Protein AF-A0A067PVI4-F1 (afdb_monomer)

pLDDT: mean 76.18, std 11.89, range [38.25, 90.19]

InterPro domains:
  IPR005162 Retrotransposon-derived protein PEG10, N-terminal capsid-like domain [PF03732] (59-112)

Organism: NCBI:txid933084

Structure (mmCIF, N/CA/C/O backbone):
data_AF-A0A067PVI4-F1
#
_entry.id   AF-A0A067PVI4-F1
#
loop_
_atom_site.group_PDB
_atom_site.id
_atom_site.type_symbol
_atom_site.lab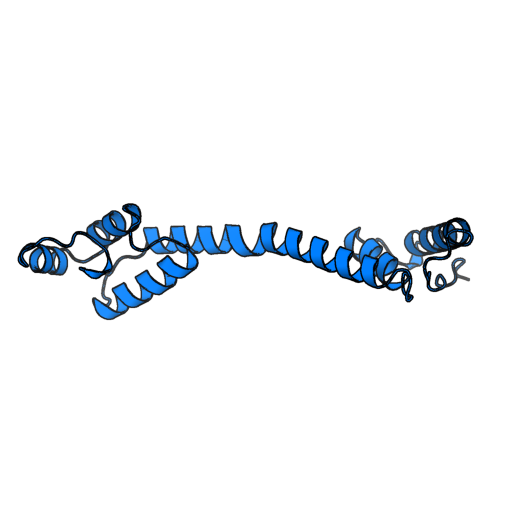el_atom_id
_atom_site.label_alt_id
_atom_site.label_comp_id
_atom_site.label_asym_id
_atom_site.label_entity_id
_atom_site.label_seq_id
_atom_site.pdbx_PDB_ins_code
_atom_site.Cartn_x
_atom_site.Cartn_y
_atom_site.Cartn_z
_atom_site.occupancy
_atom_site.B_iso_or_equiv
_atom_site.auth_seq_id
_atom_site.auth_comp_id
_atom_site.auth_asym_id
_atom_site.auth_atom_id
_atom_site.pdbx_PDB_model_num
ATOM 1 N N . LYS A 1 1 ? 29.846 19.877 -22.304 1.00 38.25 1 LYS A N 1
ATOM 2 C CA . LYS A 1 1 ? 29.227 18.740 -23.032 1.00 38.25 1 LYS A CA 1
ATOM 3 C C . LYS A 1 1 ? 29.021 17.611 -22.022 1.00 38.25 1 LYS A C 1
ATOM 5 O O . LYS A 1 1 ? 30.004 17.238 -21.405 1.00 38.25 1 LYS A O 1
ATOM 10 N N . GLY A 1 2 ? 27.778 17.207 -21.728 1.00 42.81 2 GLY A N 1
ATOM 11 C CA . GLY A 1 2 ? 27.506 16.039 -20.864 1.00 42.81 2 GLY A CA 1
ATOM 12 C C . GLY A 1 2 ? 27.787 14.753 -21.642 1.00 42.81 2 GLY A C 1
ATOM 13 O O . GLY A 1 2 ? 27.600 14.7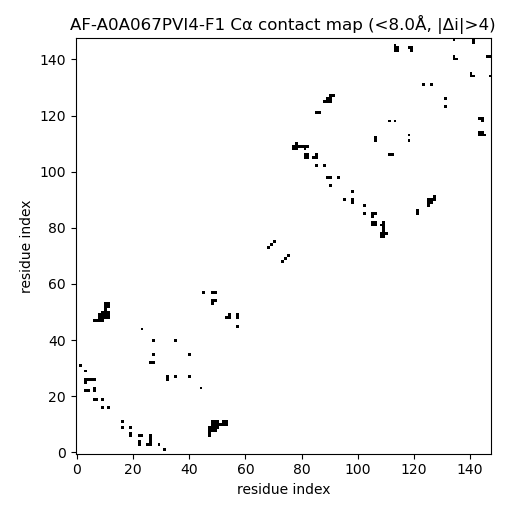59 -22.857 1.00 42.81 2 GLY A O 1
ATOM 14 N N . LEU A 1 3 ? 28.325 13.727 -20.983 1.00 51.31 3 LEU A N 1
ATOM 15 C CA . LEU A 1 3 ? 28.928 12.562 -21.644 1.00 51.31 3 LEU A CA 1
ATOM 16 C C . LEU A 1 3 ? 27.988 11.349 -21.764 1.00 51.31 3 LEU A C 1
ATOM 18 O O . LEU A 1 3 ? 28.253 10.500 -22.610 1.00 51.31 3 LEU A O 1
ATOM 22 N N . ALA A 1 4 ? 26.889 11.268 -21.005 1.00 58.56 4 ALA A N 1
ATOM 23 C CA . ALA A 1 4 ? 25.948 10.149 -21.092 1.00 58.56 4 ALA A CA 1
ATOM 24 C C . ALA A 1 4 ? 24.636 10.569 -21.777 1.00 58.56 4 ALA A C 1
ATOM 26 O O . ALA A 1 4 ? 23.888 11.407 -21.276 1.00 58.56 4 ALA A O 1
ATOM 27 N N . ALA A 1 5 ? 24.358 9.994 -22.949 1.00 67.44 5 ALA A N 1
ATOM 28 C CA . ALA A 1 5 ? 23.041 10.081 -23.574 1.00 67.44 5 ALA A CA 1
ATOM 29 C C . ALA A 1 5 ? 22.020 9.275 -22.752 1.00 67.44 5 ALA A C 1
ATOM 31 O O . ALA A 1 5 ? 22.387 8.281 -22.122 1.00 67.44 5 ALA A O 1
ATOM 32 N N . ARG A 1 6 ? 20.745 9.691 -22.775 1.00 77.38 6 ARG A N 1
ATOM 33 C CA . ARG A 1 6 ? 19.661 8.940 -22.130 1.00 77.38 6 ARG A CA 1
ATOM 34 C C . ARG A 1 6 ? 19.667 7.492 -22.655 1.00 77.38 6 ARG A C 1
ATOM 36 O O . ARG A 1 6 ? 19.673 7.327 -23.878 1.00 77.38 6 ARG A O 1
ATOM 43 N N . PRO A 1 7 ? 19.695 6.471 -21.779 1.00 82.81 7 PRO A N 1
ATOM 44 C CA . PRO A 1 7 ? 19.697 5.077 -22.203 1.00 82.81 7 PRO A CA 1
ATOM 45 C C . PRO A 1 7 ? 18.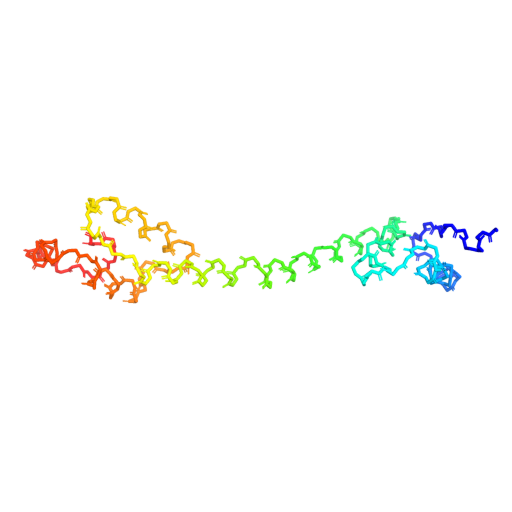461 4.736 -23.038 1.00 82.81 7 PRO A C 1
ATOM 47 O O . PRO A 1 7 ? 17.383 5.292 -22.835 1.00 82.81 7 PRO A O 1
ATOM 50 N N . GLU A 1 8 ? 18.619 3.805 -23.972 1.00 85.31 8 GLU A N 1
ATOM 51 C CA . GLU A 1 8 ? 17.494 3.262 -24.735 1.00 85.31 8 GLU A CA 1
ATOM 52 C C . GLU A 1 8 ? 16.579 2.412 -23.841 1.00 85.31 8 GLU A C 1
ATOM 54 O O . GLU A 1 8 ? 16.973 1.969 -22.760 1.00 85.31 8 GLU A O 1
ATOM 59 N N . ILE A 1 9 ? 15.352 2.172 -24.303 1.00 88.88 9 ILE A N 1
ATOM 60 C CA . ILE A 1 9 ? 14.417 1.263 -23.637 1.00 88.88 9 ILE A CA 1
ATOM 61 C C . ILE A 1 9 ? 14.913 -0.178 -23.809 1.00 88.88 9 ILE A C 1
ATOM 63 O O . ILE A 1 9 ? 15.223 -0.613 -24.919 1.00 88.88 9 ILE A O 1
ATOM 67 N N . PHE A 1 10 ? 14.967 -0.925 -22.712 1.00 88.69 10 PHE A N 1
ATOM 68 C CA . PHE A 1 10 ? 15.269 -2.345 -22.703 1.00 88.69 10 PHE A CA 1
ATOM 69 C C . PHE A 1 10 ? 13.993 -3.168 -22.798 1.00 88.69 10 PHE A C 1
ATOM 71 O O . PHE A 1 10 ? 13.144 -3.115 -21.914 1.00 88.69 10 PHE A O 1
ATOM 78 N N . THR A 1 11 ? 13.898 -3.965 -23.857 1.00 87.94 11 THR A N 1
ATOM 79 C CA . THR A 1 11 ? 12.719 -4.780 -24.166 1.00 87.94 11 THR A CA 1
ATOM 80 C C . THR A 1 11 ? 12.845 -6.239 -23.731 1.00 87.94 11 THR A C 1
ATOM 82 O O . THR A 1 11 ? 11.971 -7.024 -24.065 1.00 87.94 11 THR A O 1
ATOM 85 N N . GLY A 1 12 ? 13.936 -6.631 -23.058 1.00 82.94 12 GLY A N 1
ATOM 86 C CA . GLY A 1 12 ? 14.185 -8.029 -22.659 1.00 82.94 12 GLY A CA 1
ATOM 87 C C . GLY A 1 12 ? 15.252 -8.780 -23.462 1.00 82.94 12 GLY A C 1
ATOM 88 O O . GLY A 1 12 ? 15.567 -9.927 -23.145 1.00 82.94 12 GLY A O 1
ATOM 89 N N . ASP A 1 13 ? 15.870 -8.153 -24.470 1.00 88.06 13 ASP A N 1
ATOM 90 C CA . ASP A 1 13 ? 16.906 -8.793 -25.293 1.00 88.06 13 ASP A CA 1
ATOM 91 C C . ASP A 1 13 ? 18.203 -9.042 -24.494 1.00 88.06 13 ASP A C 1
ATOM 93 O O . ASP A 1 13 ? 19.052 -8.160 -24.320 1.00 88.06 13 ASP A O 1
ATOM 97 N N . LYS A 1 14 ? 18.389 -10.288 -24.043 1.00 84.62 14 LYS A N 1
ATOM 98 C CA . LYS A 1 14 ? 19.532 -10.718 -23.219 1.00 84.62 14 LYS A CA 1
ATOM 99 C C . LYS A 1 14 ? 20.893 -10.412 -23.850 1.00 84.62 14 LYS A C 1
ATOM 101 O O . LYS A 1 14 ? 21.850 -10.162 -23.119 1.00 84.62 14 LYS A O 1
ATOM 106 N N . GLN A 1 15 ? 21.004 -10.392 -25.182 1.00 85.25 15 GLN A N 1
ATOM 107 C CA . GLN A 1 15 ? 22.273 -10.099 -25.859 1.00 85.25 15 GLN A CA 1
ATOM 108 C C . GLN A 1 15 ? 22.652 -8.618 -25.738 1.00 85.25 15 GLN A C 1
ATOM 110 O O . GLN A 1 15 ? 23.835 -8.268 -25.705 1.00 85.25 15 GLN A O 1
ATOM 115 N N . LYS A 1 16 ? 21.651 -7.739 -25.632 1.00 85.50 16 LYS A N 1
ATOM 116 C CA . LYS A 1 16 ? 21.834 -6.289 -25.489 1.00 85.50 16 LYS A CA 1
ATOM 117 C C . LYS A 1 16 ? 21.924 -5.837 -24.036 1.00 85.50 16 LYS A C 1
ATOM 119 O O . LYS A 1 16 ? 22.463 -4.755 -23.795 1.00 85.50 16 LYS A O 1
ATOM 124 N N . PHE A 1 17 ? 21.489 -6.665 -23.081 1.00 86.25 17 PHE A N 1
ATOM 125 C CA . PHE A 1 17 ? 21.476 -6.341 -21.651 1.00 86.25 17 PHE A CA 1
ATOM 126 C C . PHE A 1 17 ? 22.815 -5.782 -21.158 1.00 86.25 17 PHE A C 1
ATOM 128 O O . PHE A 1 17 ? 22.859 -4.708 -20.571 1.00 86.25 17 PHE A O 1
ATOM 135 N N . GLY A 1 18 ? 23.935 -6.442 -21.470 1.00 85.62 18 GLY A N 1
ATOM 136 C CA . GLY A 1 18 ? 25.252 -6.004 -20.993 1.00 85.62 18 GLY A CA 1
ATOM 137 C C . GLY A 1 18 ? 25.729 -4.662 -21.567 1.00 85.62 18 GLY A C 1
ATOM 138 O O . GLY A 1 18 ? 26.547 -3.982 -20.944 1.00 85.62 18 GLY A O 1
ATOM 139 N N . ARG A 1 19 ? 25.259 -4.262 -22.755 1.00 87.94 19 ARG A N 1
ATOM 140 C CA . ARG A 1 19 ? 25.535 -2.926 -23.310 1.00 87.94 19 ARG A CA 1
ATOM 141 C C . ARG A 1 19 ? 24.613 -1.897 -22.665 1.00 87.94 19 ARG A C 1
ATOM 143 O O . ARG A 1 19 ? 25.093 -0.875 -22.188 1.00 87.94 19 ARG A O 1
ATOM 150 N N . TRP A 1 20 ? 23.321 -2.203 -22.628 1.00 90.19 20 TRP A N 1
ATOM 151 C CA . TRP A 1 20 ? 22.296 -1.346 -22.048 1.00 90.19 20 TRP A CA 1
ATOM 152 C C . TRP A 1 20 ? 22.572 -1.029 -20.571 1.00 90.19 20 TRP A C 1
ATOM 154 O O . TRP A 1 20 ? 22.562 0.135 -20.183 1.00 90.19 20 TRP A O 1
ATOM 164 N N . TRP A 1 21 ? 22.938 -2.035 -19.772 1.00 88.56 21 TRP A N 1
ATOM 165 C CA . TRP A 1 21 ? 23.243 -1.877 -18.350 1.00 88.56 21 TRP A CA 1
ATOM 166 C C . TRP A 1 21 ? 24.398 -0.902 -18.103 1.00 88.56 21 TRP A C 1
ATOM 168 O O . TRP A 1 21 ? 24.313 -0.045 -17.229 1.00 88.56 21 TRP A O 1
ATOM 178 N N . ARG A 1 22 ? 25.457 -0.956 -18.921 1.00 86.31 22 ARG A N 1
ATOM 179 C CA . ARG A 1 22 ? 26.577 -0.005 -18.824 1.00 86.31 22 ARG A CA 1
ATOM 180 C C . ARG A 1 22 ? 26.141 1.421 -19.153 1.00 86.31 22 ARG A C 1
ATOM 182 O O . ARG A 1 22 ? 26.562 2.352 -18.473 1.00 86.31 22 ARG A O 1
ATOM 189 N N . SER A 1 23 ? 25.289 1.599 -20.163 1.00 86.50 23 SER A N 1
ATOM 190 C CA . SER A 1 23 ? 24.703 2.907 -20.476 1.00 86.50 23 SER A CA 1
ATOM 191 C C . SER A 1 23 ? 23.828 3.423 -19.333 1.00 86.50 23 SER A C 1
ATOM 193 O O . SER A 1 23 ? 23.916 4.600 -18.993 1.00 86.50 23 SER A O 1
ATOM 195 N N . MET A 1 24 ? 23.045 2.548 -18.697 1.00 88.56 24 MET A N 1
ATOM 196 C CA . MET A 1 24 ? 22.222 2.897 -17.539 1.00 88.56 24 MET A CA 1
ATOM 197 C C . MET A 1 24 ? 23.067 3.312 -16.333 1.00 88.56 24 MET A C 1
ATOM 199 O O . MET A 1 24 ? 22.813 4.351 -15.737 1.00 88.56 24 MET A O 1
ATOM 203 N N . GLN A 1 25 ? 24.123 2.561 -16.012 1.00 86.25 25 GLN A N 1
ATOM 204 C CA . GLN A 1 25 ? 25.045 2.908 -14.928 1.00 86.25 25 GLN A CA 1
ATOM 205 C C . GLN A 1 25 ? 25.730 4.259 -15.162 1.00 86.25 25 GLN A C 1
ATOM 207 O O . GLN A 1 25 ? 25.825 5.064 -14.240 1.00 86.25 25 GLN A O 1
ATOM 212 N N . LEU A 1 26 ? 26.179 4.538 -16.391 1.00 86.50 26 LEU A N 1
ATOM 213 C CA . LEU A 1 26 ? 26.769 5.835 -16.737 1.00 86.50 26 LEU A CA 1
ATOM 214 C C . LEU A 1 26 ? 25.768 6.983 -16.593 1.00 86.50 26 LEU A C 1
ATOM 216 O O . LEU A 1 26 ? 26.161 8.072 -16.187 1.00 86.50 26 LEU A O 1
ATOM 220 N N . PHE A 1 27 ? 24.495 6.738 -16.905 1.00 85.31 27 PHE A N 1
ATOM 221 C CA . PHE A 1 27 ? 23.430 7.711 -16.700 1.00 85.31 27 PHE A CA 1
ATOM 222 C C . PHE A 1 27 ? 23.162 7.936 -15.206 1.00 85.31 27 PHE A C 1
ATOM 224 O O . PHE A 1 27 ? 23.221 9.068 -14.743 1.00 85.31 27 PHE A O 1
ATOM 231 N N . LEU A 1 28 ? 22.949 6.880 -14.418 1.00 83.75 28 LEU A N 1
ATOM 232 C CA . LEU A 1 28 ? 22.657 6.988 -12.982 1.00 83.75 28 LEU A CA 1
ATOM 233 C C . LEU A 1 28 ? 23.812 7.592 -12.165 1.00 83.75 28 LEU A C 1
ATOM 235 O O . LEU A 1 28 ? 23.568 8.236 -11.148 1.00 83.75 28 LEU A O 1
ATOM 239 N N . CYS A 1 29 ? 25.056 7.406 -12.610 1.00 80.25 29 CYS A N 1
ATOM 240 C CA . CYS A 1 29 ? 26.249 7.962 -11.970 1.00 80.25 29 CYS A CA 1
ATOM 241 C C . CYS A 1 29 ? 26.691 9.318 -12.550 1.00 80.25 29 CYS A C 1
ATOM 243 O O . CYS A 1 29 ? 27.723 9.833 -12.113 1.00 80.25 29 CYS A O 1
ATOM 245 N N . ASP A 1 30 ? 25.983 9.892 -13.537 1.00 81.25 30 ASP A N 1
ATOM 246 C CA . ASP A 1 30 ? 26.344 11.204 -14.092 1.00 81.25 30 ASP A CA 1
ATOM 247 C C . ASP A 1 30 ? 26.188 12.275 -12.993 1.00 81.25 30 ASP A C 1
ATOM 249 O O . ASP A 1 30 ? 25.072 12.490 -12.511 1.00 81.25 30 ASP A O 1
ATOM 253 N N . PRO A 1 31 ? 27.263 12.998 -12.615 1.00 72.25 31 PRO A N 1
ATOM 254 C CA . PRO A 1 31 ? 27.212 14.029 -11.577 1.00 72.25 31 PRO A CA 1
ATOM 255 C C . PRO A 1 31 ? 26.175 15.133 -11.834 1.00 72.25 31 PRO A C 1
ATOM 257 O O . PRO A 1 31 ? 25.797 15.853 -10.912 1.00 72.25 31 PRO A O 1
ATOM 260 N N . LYS A 1 32 ? 25.710 15.294 -13.080 1.00 71.62 32 LYS A N 1
ATOM 261 C CA . LYS A 1 32 ? 24.650 16.244 -13.441 1.00 71.62 32 LYS A CA 1
ATOM 262 C C . LYS A 1 32 ? 23.258 15.838 -12.977 1.00 71.62 32 LYS A C 1
ATOM 264 O O . LYS A 1 32 ? 22.415 16.718 -12.844 1.00 71.62 32 LYS A O 1
ATOM 269 N N . ASN A 1 33 ? 23.025 14.552 -12.735 1.00 69.00 33 ASN A N 1
ATOM 270 C CA . ASN A 1 33 ? 21.757 14.066 -12.196 1.00 69.00 33 ASN A CA 1
ATOM 271 C C . ASN A 1 33 ? 21.634 14.330 -10.685 1.00 69.00 33 ASN A C 1
ATOM 273 O O . ASN A 1 33 ? 20.602 14.034 -10.092 1.00 69.00 33 ASN A O 1
ATOM 277 N N . GLY A 1 34 ? 22.659 14.937 -10.074 1.00 73.00 34 GLY A N 1
ATOM 278 C CA . GLY A 1 34 ? 22.711 15.198 -8.644 1.00 73.00 34 GLY A CA 1
ATOM 279 C C . GLY A 1 34 ? 22.930 13.920 -7.837 1.00 73.00 34 GLY A C 1
ATOM 280 O O . GLY A 1 34 ? 23.242 12.856 -8.373 1.00 73.00 34 GLY A O 1
ATOM 281 N N . THR A 1 35 ? 22.784 14.031 -6.520 1.00 76.06 35 THR A N 1
ATOM 282 C CA . THR A 1 35 ? 22.792 12.867 -5.632 1.00 76.06 35 THR A CA 1
ATOM 283 C C . THR A 1 35 ? 21.416 12.215 -5.679 1.00 76.06 35 THR A C 1
ATOM 285 O O . THR A 1 35 ? 20.548 12.561 -4.884 1.00 76.06 35 THR A O 1
ATOM 288 N N . LEU A 1 36 ? 21.216 11.298 -6.626 1.00 77.69 36 LEU A N 1
ATOM 289 C CA . LEU A 1 36 ? 20.005 10.480 -6.682 1.00 77.69 36 LEU A CA 1
ATOM 290 C C . LEU A 1 36 ? 19.958 9.537 -5.473 1.00 77.69 36 LEU A C 1
ATOM 292 O O . LEU A 1 36 ? 20.942 8.849 -5.170 1.00 77.69 36 LEU A O 1
ATOM 296 N N . SER A 1 37 ? 18.808 9.479 -4.813 1.00 81.00 37 SER A N 1
ATOM 297 C CA . SER A 1 37 ? 18.487 8.448 -3.828 1.00 81.00 37 SER A CA 1
ATOM 298 C C . SER A 1 37 ? 18.365 7.069 -4.490 1.00 81.00 37 SER A C 1
ATOM 300 O O . SER A 1 37 ? 18.191 6.950 -5.703 1.00 81.00 37 SER A O 1
ATOM 302 N N . GLU A 1 38 ? 18.449 5.997 -3.699 1.00 76.75 38 GLU A N 1
ATOM 303 C CA . GLU A 1 38 ? 18.272 4.631 -4.216 1.00 76.75 38 GLU A CA 1
ATOM 304 C C . GLU A 1 38 ? 16.869 4.408 -4.809 1.00 76.75 38 GLU A C 1
ATOM 306 O O . GLU A 1 38 ? 16.734 3.693 -5.803 1.00 76.75 38 GLU A O 1
ATOM 311 N N . THR A 1 39 ? 15.844 5.075 -4.269 1.00 76.25 39 THR A N 1
ATOM 312 C CA . THR A 1 39 ? 14.480 5.055 -4.816 1.00 76.25 39 THR A CA 1
ATOM 313 C C . THR A 1 39 ? 14.437 5.701 -6.197 1.00 76.25 39 THR A C 1
ATOM 315 O O . THR A 1 39 ? 14.019 5.061 -7.153 1.00 76.25 39 THR A O 1
ATOM 318 N N . GLU A 1 40 ? 14.993 6.906 -6.355 1.00 80.12 40 GLU A N 1
ATOM 319 C CA . GLU A 1 40 ? 15.020 7.589 -7.658 1.00 80.12 40 GLU A CA 1
ATOM 320 C C . GLU A 1 40 ? 15.820 6.802 -8.705 1.00 80.12 40 GLU A C 1
ATOM 322 O O . GLU A 1 40 ? 15.442 6.749 -9.876 1.00 80.12 40 GLU A O 1
ATOM 327 N N . LYS A 1 41 ? 16.918 6.146 -8.303 1.00 83.88 41 LYS A N 1
ATOM 328 C CA . LYS A 1 41 ? 17.675 5.259 -9.201 1.00 83.88 41 LYS A CA 1
ATOM 329 C C . LYS A 1 41 ? 16.845 4.058 -9.641 1.00 83.88 41 LYS A C 1
ATOM 331 O O . LYS A 1 41 ? 16.920 3.678 -10.809 1.00 83.88 41 LYS A O 1
ATOM 336 N N . THR A 1 42 ? 16.076 3.479 -8.723 1.00 84.56 42 THR A N 1
ATOM 337 C CA . THR A 1 42 ? 15.182 2.349 -8.993 1.00 84.56 42 THR A CA 1
ATOM 338 C C . THR A 1 42 ? 14.065 2.766 -9.947 1.00 84.56 42 THR A C 1
ATOM 340 O O . THR A 1 42 ? 13.891 2.128 -10.983 1.00 84.56 42 THR A O 1
ATOM 343 N N . ASP A 1 43 ? 13.406 3.898 -9.699 1.00 82.56 43 ASP A N 1
ATOM 344 C CA . ASP A 1 43 ? 12.347 4.434 -10.563 1.00 82.56 43 ASP A CA 1
ATOM 345 C C . ASP A 1 43 ? 12.855 4.690 -11.987 1.00 82.56 43 ASP A C 1
ATOM 347 O O . ASP A 1 43 ? 12.242 4.290 -12.982 1.00 82.56 43 ASP A O 1
ATOM 351 N N . ILE A 1 44 ? 14.025 5.326 -12.101 1.00 86.81 44 ILE A N 1
ATOM 352 C CA . ILE A 1 44 ? 14.667 5.591 -13.388 1.00 86.81 44 ILE A CA 1
ATOM 353 C C . ILE A 1 44 ? 15.017 4.277 -14.087 1.00 86.81 44 ILE A C 1
ATOM 355 O O . ILE A 1 44 ? 14.743 4.150 -15.284 1.00 86.81 44 ILE A O 1
ATOM 359 N N . LEU A 1 45 ? 15.597 3.309 -13.377 1.00 88.31 45 LEU A N 1
ATOM 360 C CA . LEU A 1 45 ? 15.973 2.014 -13.936 1.00 88.31 45 LEU A CA 1
ATOM 361 C C . LEU A 1 45 ? 14.752 1.286 -14.505 1.00 88.31 45 LEU A C 1
ATOM 363 O O . LEU A 1 45 ? 14.752 0.924 -15.683 1.00 88.31 45 LEU A O 1
ATOM 367 N N . ILE A 1 46 ? 13.712 1.124 -13.688 1.00 87.75 46 ILE A N 1
ATOM 368 C CA . ILE A 1 46 ? 12.491 0.413 -14.064 1.00 87.75 46 ILE A CA 1
ATOM 369 C C . ILE A 1 46 ? 11.770 1.143 -15.203 1.00 87.75 46 ILE A C 1
ATOM 371 O O . ILE A 1 46 ? 11.315 0.504 -16.146 1.00 87.75 46 ILE A O 1
ATOM 375 N N . SER A 1 47 ? 11.763 2.483 -15.220 1.00 86.75 47 SER A N 1
ATOM 376 C CA . SER A 1 47 ? 11.135 3.255 -16.308 1.00 86.75 47 SER A CA 1
ATOM 377 C C . SER A 1 47 ? 11.727 2.992 -17.702 1.00 86.75 47 SER A C 1
ATOM 379 O O . SER A 1 47 ? 11.034 3.197 -18.707 1.00 86.75 47 SER A O 1
ATOM 381 N N . HIS A 1 48 ? 12.988 2.545 -17.766 1.00 89.12 48 HIS A N 1
ATOM 382 C CA . HIS A 1 48 ? 13.697 2.206 -19.001 1.00 89.12 48 HIS A CA 1
ATOM 383 C C . HIS A 1 48 ? 13.630 0.712 -19.344 1.00 89.12 48 HIS A C 1
ATOM 385 O O . HIS A 1 48 ? 14.241 0.306 -20.330 1.00 89.12 48 HIS A O 1
ATOM 391 N N . ILE A 1 49 ? 12.892 -0.099 -18.586 1.00 89.38 49 ILE A N 1
ATOM 392 C CA . ILE A 1 49 ? 12.569 -1.487 -18.924 1.00 89.38 49 ILE A CA 1
ATOM 393 C C . ILE A 1 49 ? 11.114 -1.498 -19.393 1.00 89.38 49 ILE A C 1
ATOM 395 O O . ILE A 1 49 ? 10.211 -1.250 -18.603 1.00 89.38 49 ILE A O 1
ATOM 399 N N . ARG A 1 50 ? 10.884 -1.705 -20.693 1.00 87.44 50 ARG A N 1
ATOM 400 C CA . ARG A 1 50 ? 9.536 -1.794 -21.279 1.00 87.44 50 ARG A CA 1
ATOM 401 C C . ARG A 1 50 ? 9.555 -2.679 -22.508 1.00 87.44 50 ARG A C 1
ATOM 403 O O . ARG A 1 50 ? 10.447 -2.547 -23.346 1.00 87.44 50 ARG A O 1
ATOM 410 N N . GLY A 1 51 ? 8.537 -3.504 -22.665 1.00 85.94 51 GLY A N 1
ATOM 411 C CA . GLY A 1 51 ? 8.356 -4.362 -23.822 1.00 85.94 51 GLY A CA 1
ATOM 412 C C . GLY A 1 51 ? 7.637 -5.657 -23.461 1.00 85.94 51 GLY A C 1
ATOM 413 O O . GLY A 1 51 ? 7.661 -6.075 -22.307 1.00 85.94 51 GLY A O 1
ATOM 414 N N . PRO A 1 52 ? 7.076 -6.353 -24.460 1.00 80.75 52 PRO A N 1
ATOM 415 C CA . PRO A 1 52 ? 6.191 -7.497 -24.236 1.00 80.75 52 PRO A CA 1
ATOM 416 C C . PRO A 1 52 ? 6.838 -8.638 -23.436 1.00 80.75 52 PRO A C 1
ATOM 418 O O . PRO A 1 52 ? 6.139 -9.358 -22.734 1.00 80.75 52 PRO A O 1
ATOM 421 N N . ASP A 1 53 ? 8.164 -8.784 -23.504 1.00 82.56 53 ASP A N 1
ATOM 422 C CA . ASP A 1 53 ? 8.899 -9.838 -22.794 1.00 82.56 53 ASP A CA 1
ATOM 423 C C . ASP A 1 53 ? 9.266 -9.464 -21.343 1.00 82.56 53 ASP A C 1
ATOM 425 O O . ASP A 1 53 ? 9.746 -10.313 -20.591 1.00 82.56 53 ASP A O 1
ATOM 429 N N . VAL A 1 54 ? 9.098 -8.196 -20.951 1.00 86.75 54 VAL A N 1
ATOM 430 C CA . VAL A 1 54 ? 9.513 -7.659 -19.641 1.00 86.75 54 VAL A CA 1
ATOM 431 C C . VAL A 1 54 ? 8.399 -6.936 -18.893 1.00 86.75 54 VAL A C 1
ATOM 433 O O . VAL A 1 54 ? 8.535 -6.748 -17.689 1.00 86.75 54 VAL A O 1
ATOM 436 N N . ASP A 1 55 ? 7.303 -6.567 -19.558 1.00 85.81 55 ASP A N 1
ATOM 437 C CA . ASP A 1 55 ? 6.202 -5.808 -18.954 1.00 85.81 55 ASP A CA 1
ATOM 438 C C . ASP A 1 55 ? 5.586 -6.569 -17.773 1.00 85.81 55 ASP A C 1
ATOM 440 O O . ASP A 1 55 ? 5.486 -6.009 -16.688 1.00 85.81 55 ASP A O 1
ATOM 444 N N . THR A 1 56 ? 5.323 -7.875 -17.918 1.00 87.06 56 THR A N 1
ATOM 445 C CA . THR A 1 56 ? 4.840 -8.716 -16.804 1.00 87.06 56 THR A CA 1
ATOM 446 C C . THR A 1 56 ? 5.812 -8.741 -15.622 1.00 87.06 56 THR A C 1
ATOM 448 O O . THR A 1 56 ? 5.397 -8.792 -14.471 1.00 87.06 56 THR A O 1
ATOM 451 N N . TRP A 1 57 ? 7.122 -8.699 -15.878 1.00 88.00 57 TRP A N 1
ATOM 452 C CA . TRP A 1 57 ? 8.112 -8.643 -14.802 1.00 88.00 57 TRP A CA 1
ATOM 453 C C . TRP A 1 57 ? 8.125 -7.271 -14.111 1.00 88.00 57 TRP A C 1
ATOM 455 O O . TRP A 1 57 ? 8.252 -7.213 -12.892 1.00 88.00 57 TRP A O 1
ATOM 465 N N . VAL A 1 58 ? 7.968 -6.180 -14.869 1.00 88.25 58 VAL A N 1
ATOM 466 C CA . VAL A 1 58 ? 7.883 -4.816 -14.323 1.00 88.25 58 VAL A CA 1
ATOM 467 C C . VAL A 1 58 ? 6.621 -4.633 -13.482 1.00 88.25 58 VAL A C 1
ATOM 469 O O . VAL A 1 58 ? 6.696 -4.026 -12.419 1.00 88.25 58 VAL A O 1
ATOM 472 N N . GLU A 1 59 ? 5.484 -5.155 -13.939 1.00 85.88 59 GLU A N 1
ATOM 473 C CA . GLU A 1 59 ? 4.225 -5.144 -13.186 1.00 85.88 59 GLU A CA 1
ATOM 474 C C . GLU A 1 59 ? 4.392 -5.875 -11.849 1.00 85.88 59 GLU A C 1
ATOM 476 O O . GLU A 1 59 ? 4.209 -5.265 -10.799 1.00 85.88 59 GLU A O 1
ATOM 481 N N . ASN A 1 60 ? 4.889 -7.117 -11.877 1.00 86.19 60 ASN A N 1
ATOM 482 C CA . ASN A 1 60 ? 5.129 -7.894 -10.657 1.00 86.19 60 ASN A CA 1
ATOM 483 C C . ASN A 1 60 ? 6.119 -7.211 -9.697 1.00 86.19 60 ASN A C 1
ATOM 485 O O . ASN A 1 60 ? 5.941 -7.279 -8.486 1.00 86.19 60 ASN A O 1
ATOM 489 N N . PHE A 1 61 ? 7.158 -6.545 -10.216 1.00 86.00 61 PHE A N 1
ATOM 490 C CA . PHE A 1 61 ? 8.103 -5.793 -9.385 1.00 86.00 61 PHE A CA 1
ATOM 491 C C . PHE A 1 61 ? 7.401 -4.685 -8.591 1.00 86.00 61 PHE A C 1
ATOM 493 O O . PHE A 1 61 ? 7.692 -4.501 -7.411 1.00 86.00 61 PHE A O 1
ATOM 500 N N . TRP A 1 62 ? 6.490 -3.941 -9.226 1.00 82.81 62 TRP A N 1
ATOM 501 C CA . TRP A 1 62 ? 5.742 -2.891 -8.538 1.00 82.81 62 TRP A CA 1
ATOM 502 C C . TRP A 1 62 ? 4.744 -3.459 -7.542 1.00 82.81 62 TRP A C 1
ATOM 504 O O . TRP A 1 62 ? 4.647 -2.912 -6.447 1.00 82.81 62 TRP A O 1
ATOM 514 N N . ASP A 1 63 ? 4.055 -4.543 -7.891 1.00 83.19 63 ASP A N 1
ATOM 515 C CA . ASP A 1 63 ? 3.123 -5.210 -6.982 1.00 83.19 63 ASP A CA 1
ATOM 516 C C . ASP A 1 63 ? 3.846 -5.666 -5.704 1.00 83.19 63 ASP A C 1
ATOM 518 O O . ASP A 1 63 ? 3.437 -5.301 -4.606 1.00 83.19 63 ASP A O 1
ATOM 522 N N . GLU A 1 64 ? 4.994 -6.342 -5.828 1.00 80.88 64 GLU A N 1
ATOM 523 C CA . GLU A 1 64 ? 5.815 -6.751 -4.679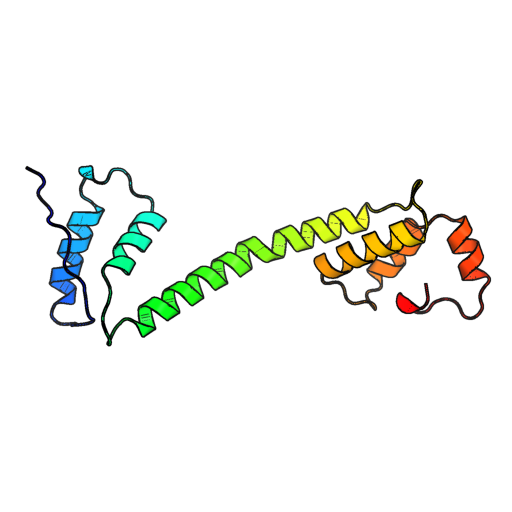 1.00 80.88 64 GLU A CA 1
ATOM 524 C C . GLU A 1 64 ? 6.345 -5.545 -3.882 1.00 80.88 64 GLU A C 1
ATOM 526 O O . GLU A 1 64 ? 6.281 -5.524 -2.651 1.00 80.88 64 GLU A O 1
ATOM 531 N N . TYR A 1 65 ? 6.841 -4.511 -4.569 1.00 77.50 65 TYR A N 1
ATOM 532 C CA . TYR A 1 65 ? 7.376 -3.309 -3.928 1.00 77.50 65 TYR A CA 1
ATOM 533 C C . TYR A 1 65 ? 6.308 -2.549 -3.125 1.00 77.50 65 TYR A C 1
ATOM 535 O O . TYR A 1 65 ? 6.575 -2.074 -2.013 1.00 77.50 65 TYR A O 1
ATOM 543 N N . TRP A 1 66 ? 5.091 -2.439 -3.662 1.00 72.75 66 TRP A N 1
ATOM 544 C CA . TRP A 1 66 ? 3.965 -1.802 -2.984 1.00 72.75 66 TRP A CA 1
ATOM 545 C C . TRP A 1 66 ? 3.388 -2.673 -1.876 1.00 72.75 66 TRP A C 1
ATOM 547 O O . TRP A 1 66 ? 3.111 -2.141 -0.804 1.00 72.75 66 TRP A O 1
ATOM 557 N N . ASP A 1 67 ? 3.285 -3.985 -2.071 1.00 73.50 67 ASP A N 1
ATOM 558 C CA . ASP A 1 67 ? 2.830 -4.909 -1.034 1.00 73.50 67 ASP A CA 1
ATOM 559 C C . ASP A 1 67 ? 3.777 -4.905 0.170 1.00 73.50 67 ASP A C 1
ATOM 561 O O . ASP A 1 67 ? 3.329 -4.799 1.313 1.00 73.50 67 ASP A O 1
ATOM 565 N N . GLU A 1 68 ? 5.095 -4.955 -0.039 1.00 64.31 68 GLU A N 1
ATOM 566 C CA . GLU A 1 68 ? 6.067 -4.849 1.055 1.00 64.31 68 GLU A CA 1
ATOM 567 C C . GLU A 1 68 ? 5.986 -3.490 1.763 1.00 64.31 68 GLU A C 1
ATOM 569 O O . GLU A 1 68 ? 6.103 -3.417 2.990 1.00 64.31 68 GLU A O 1
ATOM 574 N N . THR A 1 69 ? 5.751 -2.411 1.014 1.00 60.78 69 THR A N 1
ATOM 575 C CA . THR A 1 69 ? 5.642 -1.056 1.568 1.00 60.78 69 THR A CA 1
ATOM 576 C C . THR A 1 69 ? 4.353 -0.881 2.376 1.00 60.78 69 THR A C 1
ATOM 578 O O . THR A 1 69 ? 4.408 -0.428 3.522 1.00 60.78 69 THR A O 1
ATOM 581 N N . ASN A 1 70 ? 3.208 -1.308 1.849 1.00 59.06 70 ASN A N 1
ATOM 582 C CA . ASN A 1 70 ? 1.917 -1.238 2.534 1.00 59.06 70 ASN A CA 1
ATOM 583 C C . ASN A 1 70 ? 1.894 -2.141 3.771 1.00 59.06 70 ASN A C 1
ATOM 585 O O . ASN A 1 70 ? 1.540 -1.688 4.859 1.00 59.06 70 ASN A O 1
ATOM 589 N N . ASN A 1 71 ? 2.388 -3.377 3.666 1.00 60.62 71 ASN A N 1
ATOM 590 C CA . ASN A 1 71 ? 2.483 -4.277 4.820 1.00 60.62 71 ASN A CA 1
ATOM 591 C C . ASN A 1 71 ? 3.387 -3.714 5.927 1.00 60.62 71 ASN A C 1
ATOM 593 O O . ASN A 1 71 ? 3.127 -3.906 7.117 1.00 60.62 71 ASN A O 1
ATOM 597 N N . LYS A 1 72 ? 4.458 -3.005 5.557 1.00 56.62 72 LYS A N 1
ATOM 598 C CA . LYS A 1 72 ? 5.413 -2.455 6.522 1.00 56.62 72 LYS A CA 1
ATOM 599 C C . LYS A 1 72 ? 4.946 -1.146 7.157 1.00 56.62 72 LYS A C 1
ATOM 601 O O . LYS A 1 72 ? 5.265 -0.910 8.324 1.00 56.62 72 LYS A O 1
ATOM 606 N N . PHE A 1 73 ? 4.207 -0.308 6.430 1.00 54.41 73 PHE A N 1
ATOM 607 C CA . PHE A 1 73 ? 3.902 1.061 6.861 1.00 54.41 73 PHE A CA 1
ATOM 608 C C . PHE A 1 73 ? 2.413 1.374 7.053 1.00 54.41 73 PHE A C 1
ATOM 610 O O . PHE A 1 73 ? 2.103 2.229 7.881 1.00 54.41 73 PHE A O 1
ATOM 617 N N . GLU A 1 74 ? 1.496 0.705 6.355 1.00 54.88 74 GLU A N 1
ATOM 618 C CA . GLU A 1 74 ? 0.070 1.057 6.366 1.00 54.88 74 GLU A CA 1
ATOM 619 C C . GLU A 1 74 ? -0.683 0.415 7.547 1.00 54.88 74 GLU A C 1
ATOM 621 O O . GLU A 1 74 ? -1.487 1.082 8.194 1.00 54.88 74 GLU A O 1
ATOM 626 N N . ASP A 1 75 ? -0.364 -0.827 7.928 1.00 57.53 75 ASP A N 1
ATOM 627 C CA . ASP A 1 75 ? -1.198 -1.570 8.889 1.00 57.53 75 ASP A CA 1
ATOM 628 C C . ASP A 1 75 ? -0.727 -1.509 10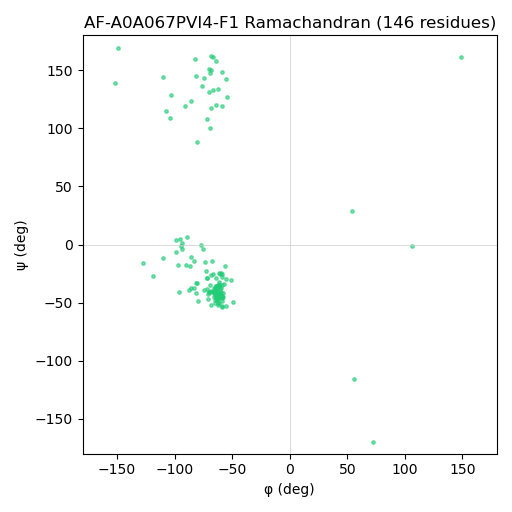.354 1.00 57.53 75 ASP A C 1
ATOM 630 O O . ASP A 1 75 ? -1.533 -1.340 11.270 1.00 57.53 75 ASP A O 1
ATOM 634 N N . SER A 1 76 ? 0.579 -1.597 10.621 1.00 56.97 76 SER A N 1
ATOM 635 C CA . SER A 1 76 ? 1.058 -1.748 12.008 1.00 56.97 76 SER A CA 1
ATOM 636 C C . SER A 1 76 ? 0.921 -0.481 12.858 1.00 56.97 76 SER A C 1
ATOM 638 O O . SER A 1 76 ? 0.761 -0.567 14.077 1.00 56.97 76 SER A O 1
ATOM 640 N N . ASN A 1 77 ? 0.980 0.699 12.236 1.00 68.44 77 ASN A N 1
ATOM 641 C CA . ASN A 1 77 ? 0.931 1.964 12.962 1.00 68.44 77 ASN A CA 1
ATOM 642 C C . ASN A 1 77 ? -0.512 2.432 13.183 1.00 68.44 77 ASN A C 1
ATOM 644 O O . ASN A 1 77 ? -0.830 2.887 14.275 1.00 68.44 77 ASN A O 1
ATOM 648 N N . LEU A 1 78 ? -1.398 2.253 12.195 1.00 71.81 78 LEU A N 1
ATOM 649 C CA . LEU A 1 78 ? -2.821 2.583 12.327 1.00 71.81 78 LEU A CA 1
ATOM 650 C C . LEU A 1 78 ? -3.539 1.628 13.279 1.00 71.81 78 LEU A C 1
ATOM 652 O O . LEU A 1 78 ? -4.325 2.085 14.106 1.00 71.81 78 LEU A O 1
ATOM 656 N N . GLN A 1 79 ? -3.227 0.328 13.216 1.00 78.81 79 GLN A N 1
ATOM 657 C CA . GLN A 1 79 ? -3.759 -0.634 14.175 1.00 78.81 79 GLN A CA 1
ATOM 658 C C . GLN A 1 79 ? -3.291 -0.287 15.590 1.00 78.81 79 GLN A C 1
ATOM 660 O O . GLN A 1 79 ? -4.124 -0.100 16.468 1.00 78.81 79 GLN A O 1
ATOM 665 N N . ARG A 1 80 ? -1.980 -0.107 15.811 1.00 77.44 80 ARG A N 1
ATOM 666 C CA . ARG A 1 80 ? -1.444 0.246 17.136 1.00 77.44 80 ARG A CA 1
ATOM 667 C C . ARG A 1 80 ? -1.989 1.580 17.655 1.00 77.44 80 ARG A C 1
ATOM 669 O O . ARG A 1 80 ? -2.239 1.709 18.847 1.00 77.44 80 ARG A O 1
ATOM 676 N N . GLN A 1 81 ? -2.171 2.577 16.791 1.00 82.00 81 GLN A N 1
ATOM 677 C CA . GLN A 1 81 ? -2.808 3.840 17.175 1.00 82.00 81 GLN A CA 1
ATOM 678 C C . GLN A 1 81 ? -4.266 3.630 17.577 1.00 82.00 81 GLN A C 1
ATOM 680 O O . GLN A 1 81 ? -4.678 4.155 18.604 1.00 82.00 81 GLN A O 1
ATOM 685 N N . ALA A 1 82 ? -5.023 2.829 16.827 1.00 85.50 82 ALA A N 1
ATOM 686 C CA . ALA A 1 82 ? -6.400 2.499 17.172 1.00 85.50 82 ALA A CA 1
ATOM 687 C C . ALA A 1 82 ? -6.497 1.697 18.480 1.00 85.50 82 ALA A C 1
ATOM 689 O O . ALA A 1 82 ? -7.405 1.950 19.261 1.00 85.50 82 ALA A O 1
ATOM 690 N N . GLU A 1 83 ? -5.559 0.783 18.744 1.00 85.19 83 GLU A N 1
ATOM 691 C CA . GLU A 1 83 ? -5.447 0.059 20.018 1.00 85.19 83 GLU A CA 1
ATOM 692 C C . GLU A 1 83 ? -5.205 1.034 21.179 1.00 85.19 83 GLU A C 1
ATOM 694 O O . GLU A 1 83 ? -5.961 1.037 22.147 1.00 85.19 83 GLU A O 1
ATOM 699 N N . LEU A 1 84 ? -4.225 1.935 21.045 1.00 84.88 84 LEU A N 1
ATOM 700 C CA . LEU A 1 84 ? -3.942 2.958 22.055 1.00 84.88 84 LEU A CA 1
ATOM 701 C C . LEU A 1 84 ? -5.130 3.908 22.261 1.00 84.88 84 LEU A C 1
ATOM 703 O O . LEU A 1 84 ? -5.471 4.226 23.396 1.00 84.88 84 LEU A O 1
ATOM 707 N N . GLU A 1 85 ? -5.782 4.367 21.193 1.00 87.25 85 GLU A N 1
ATOM 708 C CA . GLU A 1 85 ? -6.973 5.218 21.292 1.00 87.25 85 GLU A CA 1
ATOM 709 C C . GLU A 1 85 ? -8.140 4.485 21.966 1.00 87.25 85 GLU A C 1
ATOM 711 O O . GLU A 1 85 ? -8.867 5.097 22.747 1.00 87.25 85 GLU A O 1
ATOM 716 N N . LEU A 1 86 ? -8.300 3.182 21.713 1.00 88.38 86 LEU A N 1
ATOM 717 C CA . LEU A 1 86 ? -9.332 2.349 22.330 1.00 88.38 86 LEU A CA 1
ATOM 718 C C . LEU A 1 86 ? -9.080 2.142 23.831 1.00 88.38 86 LEU A C 1
ATOM 720 O O . LEU A 1 86 ? -10.019 2.234 24.618 1.00 88.38 86 LEU A O 1
ATOM 724 N N . GLU A 1 87 ? -7.826 1.920 24.240 1.00 85.62 87 GLU A N 1
ATOM 725 C CA . GLU A 1 87 ? -7.440 1.782 25.653 1.00 85.62 87 GLU A CA 1
ATOM 726 C C . GLU A 1 87 ? -7.739 3.050 26.469 1.00 85.62 87 GLU A C 1
ATOM 728 O O . GLU A 1 87 ? -8.140 2.970 27.631 1.00 85.62 87 GLU A O 1
ATOM 733 N N . HIS A 1 88 ? -7.581 4.225 25.853 1.00 86.62 88 HIS A N 1
ATOM 734 C CA . HIS A 1 88 ? -7.787 5.522 26.503 1.00 86.62 88 HIS A CA 1
ATOM 735 C C . HIS A 1 88 ? -9.197 6.100 26.290 1.00 86.62 88 HIS A C 1
ATOM 737 O O . HIS A 1 88 ? -9.499 7.185 26.800 1.00 86.62 88 HIS A O 1
ATOM 743 N N . LEU A 1 89 ? -10.066 5.414 25.540 1.00 86.56 89 LEU A N 1
ATOM 744 C CA . LEU A 1 89 ? -11.424 5.875 25.275 1.00 86.56 89 LEU A CA 1
ATOM 745 C C . LEU A 1 89 ? -12.273 5.741 26.540 1.00 86.56 89 LEU A C 1
ATOM 747 O O . LEU A 1 89 ? -12.675 4.641 26.896 1.00 86.56 89 LEU A O 1
ATOM 751 N N . VAL A 1 90 ? -12.615 6.865 27.169 1.00 84.44 90 VAL A N 1
ATOM 752 C CA . VAL A 1 90 ? -13.533 6.945 28.318 1.00 84.44 90 VAL A CA 1
ATOM 753 C C . VAL A 1 90 ? -14.846 7.615 27.922 1.00 84.44 90 VAL A C 1
ATOM 755 O O . VAL A 1 90 ? -14.837 8.570 27.148 1.00 84.44 90 VAL A O 1
ATOM 758 N N . GLN A 1 91 ? -15.980 7.172 28.479 1.00 79.38 91 GLN A N 1
ATOM 759 C CA . GLN A 1 91 ? -17.282 7.787 28.177 1.00 79.38 91 GLN A CA 1
ATOM 760 C C . GLN A 1 91 ? -17.329 9.276 28.571 1.00 79.38 91 GLN A C 1
ATOM 762 O O . GLN A 1 91 ? -17.850 10.111 27.837 1.00 79.38 91 GLN A O 1
ATOM 767 N N . GLY A 1 92 ? -16.777 9.638 29.733 1.00 81.75 92 GLY A N 1
ATOM 768 C CA . GLY A 1 92 ? -16.698 11.032 30.175 1.00 81.75 92 GLY A CA 1
ATOM 769 C C . GLY A 1 92 ? -18.062 11.738 30.220 1.00 81.75 92 GLY A C 1
ATOM 770 O O . GLY A 1 92 ? -18.918 11.391 31.034 1.00 81.75 92 GLY A O 1
ATOM 771 N N . LYS A 1 93 ? -18.232 12.769 29.380 1.00 77.88 93 LYS A N 1
ATOM 772 C CA . LYS A 1 93 ? -19.483 13.540 29.228 1.00 77.88 93 LYS A CA 1
ATOM 773 C C . LYS A 1 93 ? -20.327 13.099 28.028 1.00 77.88 93 LYS A C 1
ATOM 775 O O . LYS A 1 93 ? -21.424 13.630 27.862 1.00 77.88 93 LYS A O 1
ATOM 780 N N . ASP A 1 94 ? -19.810 12.191 27.205 1.00 75.44 94 ASP A N 1
ATOM 781 C CA . ASP A 1 94 ? -20.496 11.720 26.008 1.00 75.44 94 ASP A CA 1
ATOM 782 C C . ASP A 1 94 ? -21.697 10.850 26.398 1.00 75.44 94 ASP A C 1
ATOM 784 O O . ASP A 1 94 ? -21.725 10.182 27.446 1.00 75.44 94 ASP A O 1
ATOM 788 N N . SER A 1 95 ? -22.715 10.848 25.540 1.00 78.94 95 SER A N 1
ATOM 789 C CA . SER A 1 95 ? -23.814 9.899 25.682 1.00 78.94 95 SER A CA 1
ATOM 790 C C . SER A 1 95 ? -23.311 8.463 25.487 1.00 78.94 95 SER A C 1
ATOM 792 O O . SER A 1 95 ? -22.273 8.217 24.870 1.00 78.94 95 SER A O 1
ATOM 794 N N . ALA A 1 96 ? -24.053 7.488 26.017 1.00 73.56 96 ALA A N 1
ATOM 795 C CA . ALA A 1 96 ? -23.703 6.076 25.858 1.00 73.56 96 ALA A CA 1
ATOM 796 C C . ALA A 1 96 ? -23.609 5.682 24.373 1.00 73.56 96 ALA A C 1
ATOM 798 O O . ALA A 1 96 ? -22.674 5.000 23.971 1.00 73.56 96 ALA A O 1
ATOM 799 N N . GLU A 1 97 ? -24.545 6.166 23.554 1.00 73.25 97 GLU A N 1
ATOM 800 C CA . GLU A 1 97 ? -24.587 5.899 22.116 1.00 73.25 97 GLU A CA 1
ATOM 801 C C . GLU A 1 97 ? -23.344 6.434 21.392 1.00 73.25 97 GLU A C 1
ATOM 803 O O . GLU A 1 97 ? -22.713 5.703 20.631 1.00 73.25 97 GLU A O 1
ATOM 808 N N . GLU A 1 98 ? -22.937 7.673 21.678 1.00 76.25 98 GLU A N 1
ATOM 809 C CA . GLU A 1 98 ? -21.728 8.267 21.092 1.00 76.25 98 GLU A CA 1
ATOM 810 C C . GLU A 1 98 ? -20.459 7.521 21.514 1.00 76.25 98 GLU A C 1
ATOM 812 O O . GLU A 1 98 ? -19.558 7.319 20.697 1.00 76.25 98 GLU A O 1
ATOM 817 N N . PHE A 1 99 ? -20.392 7.076 22.771 1.00 84.12 99 PHE A N 1
ATOM 818 C CA . PHE A 1 99 ? -19.288 6.255 23.255 1.00 84.12 99 PHE A CA 1
ATOM 819 C C . PHE A 1 99 ? -19.210 4.923 22.500 1.00 84.12 99 PHE A C 1
ATOM 821 O O . PHE A 1 99 ? -18.151 4.597 21.964 1.00 84.12 99 PHE A O 1
ATOM 828 N N . PHE A 1 100 ? -20.318 4.183 22.387 1.00 82.50 100 PHE A N 1
ATOM 829 C CA . PHE A 1 100 ? -20.331 2.893 21.692 1.00 82.50 100 PHE A CA 1
ATOM 830 C C . PHE A 1 100 ? -20.026 3.028 20.195 1.00 82.50 100 PHE A C 1
ATOM 832 O O . PHE A 1 100 ? -19.303 2.197 19.648 1.00 82.50 100 PHE A O 1
ATOM 839 N N . GLN A 1 101 ? -20.480 4.097 19.534 1.00 82.44 101 GLN A N 1
ATOM 840 C CA . GLN A 1 101 ? -20.114 4.370 18.139 1.00 82.44 101 GLN A CA 1
ATOM 841 C C . GLN A 1 101 ? -18.606 4.604 17.971 1.00 82.44 101 GLN A C 1
ATOM 843 O O . GLN A 1 101 ? -17.988 4.025 17.074 1.00 82.44 101 GLN A O 1
ATOM 848 N N . LYS A 1 102 ? -17.990 5.418 18.841 1.00 83.94 102 LYS A N 1
ATOM 849 C CA . LYS A 1 102 ? -16.533 5.648 18.827 1.00 83.94 102 LYS A CA 1
ATOM 850 C C . LYS A 1 102 ? -15.766 4.360 19.118 1.00 83.94 102 LYS A C 1
ATOM 852 O O . LYS A 1 102 ? -14.803 4.055 18.415 1.00 83.94 102 LYS A O 1
ATOM 857 N N . PHE A 1 103 ? -16.232 3.591 20.099 1.00 85.88 103 PHE A N 1
ATOM 858 C CA . PHE A 1 103 ? -15.663 2.300 20.463 1.00 85.88 103 PHE A CA 1
ATOM 859 C C . PHE A 1 103 ? -15.691 1.332 19.273 1.00 85.88 103 PHE A C 1
ATOM 861 O O . PHE A 1 103 ? -14.677 0.711 18.974 1.00 85.88 103 PHE A O 1
ATOM 868 N N . GLU A 1 104 ? -16.796 1.259 18.524 1.00 83.31 104 GLU A N 1
ATOM 869 C CA . GLU A 1 104 ? -16.901 0.381 17.351 1.00 83.31 104 GLU A CA 1
ATOM 870 C C . GLU A 1 104 ? -15.974 0.765 16.200 1.00 83.31 104 GLU A C 1
ATOM 872 O O . GLU A 1 104 ? -15.367 -0.095 15.555 1.00 83.31 104 GLU A O 1
ATOM 877 N N . ILE A 1 105 ? -15.844 2.065 15.937 1.00 83.50 105 ILE A N 1
ATOM 878 C CA . ILE A 1 105 ? -14.939 2.567 14.901 1.00 83.50 105 ILE A CA 1
ATOM 879 C C . ILE A 1 105 ? -13.495 2.191 15.244 1.00 83.50 105 ILE A C 1
ATOM 881 O O . ILE A 1 105 ? -12.776 1.675 14.385 1.00 83.50 105 ILE A O 1
ATOM 885 N N . LEU A 1 106 ? -13.077 2.416 16.492 1.00 87.06 106 LEU A N 1
ATOM 886 C CA . LEU A 1 106 ? -11.728 2.098 16.957 1.00 87.06 106 LEU A CA 1
ATOM 887 C C . LEU A 1 106 ? -11.480 0.591 17.010 1.00 87.06 106 LEU A C 1
ATOM 889 O O . LEU A 1 106 ? -10.439 0.136 16.551 1.00 87.06 106 LEU A O 1
ATOM 893 N N . ARG A 1 107 ? -12.462 -0.200 17.448 1.00 87.00 107 ARG A N 1
ATOM 894 C CA . ARG A 1 107 ? -12.403 -1.666 17.456 1.00 87.00 107 ARG A CA 1
ATOM 895 C C . ARG A 1 107 ? -12.181 -2.242 16.058 1.00 87.00 107 ARG A C 1
ATOM 897 O O . ARG A 1 107 ? -11.335 -3.118 15.886 1.00 87.00 107 ARG A O 1
ATOM 904 N N . ASN A 1 108 ? -12.904 -1.733 15.058 1.00 82.19 108 ASN A N 1
ATOM 905 C CA . ASN A 1 108 ? -12.731 -2.143 13.662 1.00 82.19 108 ASN A CA 1
ATOM 906 C C . ASN A 1 108 ? -11.354 -1.743 13.109 1.00 82.19 108 ASN A C 1
ATOM 908 O O . ASN A 1 108 ? -10.727 -2.535 12.410 1.00 82.19 108 ASN A O 1
ATOM 912 N N . ARG A 1 109 ? -10.855 -0.546 13.444 1.00 81.19 109 ARG A N 1
ATOM 913 C CA . ARG A 1 109 ? -9.516 -0.078 13.034 1.00 81.19 109 ARG A CA 1
ATOM 914 C C . ARG A 1 109 ? -8.381 -0.841 13.721 1.00 81.19 109 ARG A C 1
ATOM 916 O O . ARG A 1 109 ? -7.371 -1.116 13.086 1.0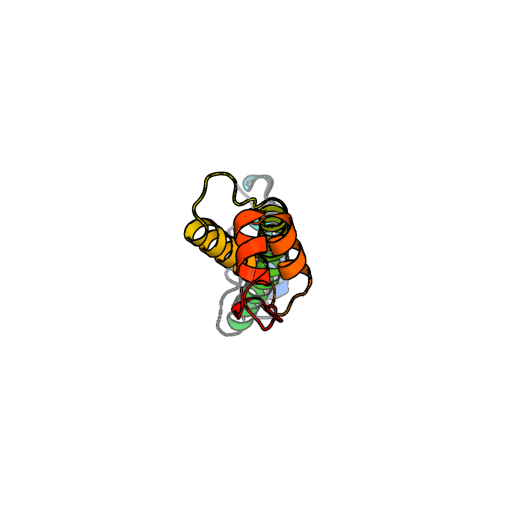0 81.19 109 ARG A O 1
ATOM 923 N N . ALA A 1 110 ? -8.581 -1.240 14.974 1.00 84.31 110 ALA A N 1
ATOM 924 C CA . ALA A 1 110 ? -7.691 -2.118 15.729 1.00 84.31 110 ALA A CA 1
ATOM 925 C C . ALA A 1 110 ? -7.802 -3.596 15.300 1.00 84.31 110 ALA A C 1
ATOM 927 O O . ALA A 1 110 ? -7.074 -4.444 15.806 1.00 84.31 110 ALA A O 1
ATOM 928 N N . LYS A 1 111 ? -8.720 -3.919 14.373 1.00 83.50 111 LYS A N 1
ATOM 929 C CA . LYS A 1 111 ? -8.989 -5.274 13.864 1.00 83.50 111 LYS A CA 1
ATOM 930 C C . LYS A 1 111 ? -9.296 -6.298 14.968 1.00 83.50 111 LYS A C 1
ATOM 932 O O . LYS A 1 111 ? -9.050 -7.492 14.796 1.00 83.50 111 LYS A O 1
ATOM 937 N N . TYR A 1 112 ? -9.862 -5.858 16.093 1.00 81.75 112 TYR A N 1
ATOM 938 C CA . TYR A 1 112 ? -10.273 -6.772 17.154 1.00 81.75 112 TYR A CA 1
ATOM 939 C C . TYR A 1 112 ? -11.567 -7.508 16.788 1.00 81.75 112 TYR A C 1
ATOM 941 O O . TYR A 1 112 ? -12.539 -6.922 16.301 1.00 81.75 112 TYR A O 1
ATOM 949 N N . ASP A 1 113 ? -11.589 -8.810 17.069 1.00 80.00 113 ASP A N 1
ATOM 950 C CA . ASP A 1 113 ? -12.808 -9.612 17.000 1.00 80.00 113 ASP A CA 1
ATOM 951 C C . ASP A 1 113 ? -13.783 -9.214 18.119 1.00 80.00 113 ASP A C 1
ATOM 953 O O . ASP A 1 113 ? -13.363 -8.863 19.222 1.00 80.00 113 ASP A O 1
ATOM 957 N N . LYS A 1 114 ? -15.093 -9.303 17.861 1.00 73.69 114 LYS A N 1
ATOM 958 C CA . LYS A 1 114 ? -16.138 -8.985 18.854 1.00 73.69 114 LYS A CA 1
ATOM 959 C C . LYS A 1 114 ? -16.074 -9.858 20.109 1.00 73.69 114 LYS A C 1
ATOM 961 O O . LYS A 1 114 ? -16.533 -9.431 21.162 1.00 73.69 114 LYS A O 1
ATOM 966 N N . ASN A 1 115 ? -15.518 -11.062 20.001 1.00 71.81 115 ASN A N 1
ATOM 967 C CA . ASN A 1 115 ? -15.366 -12.004 21.107 1.00 71.81 115 ASN A CA 1
ATOM 968 C C . ASN A 1 115 ? -14.041 -11.817 21.858 1.00 71.81 115 ASN A C 1
ATOM 970 O O . ASN A 1 115 ? -13.697 -12.628 22.720 1.00 71.81 115 ASN A O 1
ATOM 974 N N . ASN A 1 116 ? -13.261 -10.785 21.526 1.00 77.94 116 ASN A N 1
ATOM 975 C CA . ASN A 1 116 ? -12.013 -10.514 22.215 1.00 77.94 116 ASN A CA 1
ATOM 976 C C . ASN A 1 116 ? -12.295 -10.068 23.660 1.00 77.94 116 ASN A C 1
ATOM 978 O O . ASN A 1 116 ? -12.884 -9.015 23.902 1.00 77.94 116 ASN A O 1
ATOM 982 N N . THR A 1 117 ? -11.825 -10.859 24.627 1.00 75.88 117 THR A N 1
ATOM 983 C CA . THR A 1 117 ? -11.973 -10.604 26.069 1.00 75.88 117 THR A CA 1
ATOM 984 C C . THR A 1 117 ? -11.361 -9.277 26.514 1.00 75.88 117 THR A C 1
ATOM 986 O O . THR A 1 117 ? -11.818 -8.693 27.494 1.00 75.88 117 THR A O 1
ATOM 989 N N . HIS A 1 118 ? -10.375 -8.758 25.781 1.00 79.19 118 HIS A N 1
ATOM 990 C CA . HIS A 1 118 ? -9.793 -7.445 26.035 1.00 79.19 118 HIS A CA 1
ATOM 991 C C . HIS A 1 118 ? -10.809 -6.307 25.840 1.00 79.19 118 HIS A C 1
ATOM 993 O O . HIS A 1 118 ? -10.818 -5.361 26.620 1.00 79.19 118 HIS A O 1
ATOM 999 N N . LEU A 1 119 ? -11.725 -6.426 24.870 1.00 80.25 119 LEU A N 1
ATOM 1000 C CA . LEU A 1 119 ? -12.764 -5.418 24.631 1.00 80.25 119 LEU A CA 1
ATOM 1001 C C . LEU A 1 119 ? -13.754 -5.317 25.793 1.00 80.25 119 LEU A C 1
ATOM 1003 O O . LEU A 1 119 ? -14.169 -4.216 26.141 1.00 80.25 119 LEU A O 1
ATOM 1007 N N . LEU A 1 120 ? -14.105 -6.450 26.408 1.00 76.19 120 LEU A N 1
ATOM 1008 C CA . LEU A 1 120 ? -14.995 -6.483 27.572 1.00 76.19 120 LEU A CA 1
ATOM 1009 C C . LEU A 1 120 ? -14.357 -5.782 28.774 1.00 76.19 120 LEU A C 1
ATOM 1011 O O . LEU A 1 120 ? -15.009 -4.966 29.417 1.00 76.19 120 LEU A O 1
ATOM 1015 N N . LEU A 1 121 ? -13.065 -6.024 29.018 1.00 79.50 121 LEU A N 1
ATOM 1016 C CA . LEU A 1 121 ? -12.323 -5.338 30.079 1.00 79.50 121 LEU A CA 1
ATOM 1017 C C . LEU A 1 121 ? -12.277 -3.821 29.856 1.00 79.50 121 LEU A C 1
ATOM 1019 O O . LEU A 1 121 ? -12.459 -3.062 30.804 1.00 79.50 121 LEU A O 1
ATOM 1023 N N . LEU A 1 122 ? -12.067 -3.376 28.613 1.00 83.12 122 LEU A N 1
ATOM 1024 C CA . LEU A 1 122 ? -12.065 -1.950 28.280 1.00 83.12 122 LEU A CA 1
ATOM 1025 C C . LEU A 1 122 ? -13.448 -1.317 28.468 1.00 83.12 122 LEU A C 1
ATOM 1027 O O . LEU A 1 122 ? -13.541 -0.217 29.004 1.00 83.12 122 LEU A O 1
ATOM 1031 N N . LEU A 1 123 ? -14.529 -2.008 28.096 1.00 79.12 123 LEU A N 1
ATOM 1032 C CA . LEU A 1 123 ? -15.891 -1.531 28.354 1.00 79.12 123 LEU A CA 1
ATOM 1033 C C . LEU A 1 123 ? -16.183 -1.419 29.854 1.00 79.12 123 LEU A C 1
ATOM 1035 O O . LEU A 1 123 ? -16.657 -0.380 30.308 1.00 79.12 123 LEU A O 1
ATOM 1039 N N . GLU A 1 124 ? -15.858 -2.448 30.635 1.00 74.44 124 GLU A N 1
ATOM 1040 C CA . GLU A 1 124 ? -16.065 -2.450 32.087 1.00 74.44 124 GLU A CA 1
ATOM 1041 C C . GLU A 1 124 ? -15.275 -1.341 32.798 1.00 74.44 124 GLU A C 1
ATOM 1043 O O . GLU A 1 124 ? -15.752 -0.780 33.784 1.00 74.44 124 GLU A O 1
ATOM 1048 N N . GLN A 1 125 ? -14.080 -1.004 32.302 1.00 74.88 125 GLN A N 1
ATOM 1049 C CA . GLN A 1 125 ? -13.239 0.046 32.883 1.00 74.88 125 GLN A CA 1
ATOM 1050 C C . GLN A 1 125 ? -13.658 1.460 32.467 1.00 74.88 125 GLN A C 1
ATOM 1052 O O . GLN A 1 125 ? -13.522 2.392 33.263 1.00 74.88 125 GLN A O 1
ATOM 1057 N N . ASN A 1 126 ? -14.163 1.629 31.242 1.00 77.19 126 ASN A N 1
ATOM 1058 C CA . ASN A 1 126 ? -14.306 2.947 30.625 1.00 77.19 126 ASN A CA 1
ATOM 1059 C C . ASN A 1 126 ? -15.757 3.439 30.460 1.00 77.19 126 ASN A C 1
ATOM 1061 O O . ASN A 1 126 ? -15.973 4.625 30.171 1.00 77.19 126 ASN A O 1
ATOM 1065 N N . VAL A 1 127 ? -16.750 2.567 30.665 1.00 73.56 127 VAL A N 1
ATOM 1066 C CA . VAL A 1 127 ? -18.178 2.925 30.715 1.00 73.56 127 VAL A CA 1
ATOM 1067 C C . VAL A 1 127 ? -18.536 3.476 32.100 1.00 73.56 127 VAL A C 1
ATOM 1069 O O . VAL A 1 127 ? -18.016 3.048 33.129 1.00 73.56 127 VAL A O 1
ATOM 1072 N N . ASN A 1 128 ? -19.454 4.444 32.160 1.00 70.81 128 ASN A N 1
ATOM 1073 C CA . ASN A 1 128 ? -19.902 5.005 33.433 1.00 70.81 128 ASN A CA 1
ATOM 1074 C C . ASN A 1 128 ? -20.574 3.933 34.319 1.00 70.81 128 ASN A C 1
ATOM 1076 O O . ASN A 1 128 ? -21.468 3.211 33.873 1.00 70.81 128 ASN A O 1
ATOM 1080 N N . VAL A 1 129 ? -20.207 3.896 35.605 1.00 62.31 129 VAL A N 1
ATOM 1081 C CA . VAL A 1 129 ? -20.696 2.938 36.617 1.00 62.31 129 VAL A CA 1
ATOM 1082 C C . VAL A 1 129 ? -22.229 2.851 36.674 1.00 62.31 129 VAL A C 1
ATOM 1084 O O . VAL A 1 129 ? -22.772 1.786 36.942 1.00 62.31 129 VAL A O 1
ATOM 1087 N N . GLY A 1 130 ? -22.952 3.936 36.373 1.00 60.59 130 GLY A N 1
ATOM 1088 C CA . GLY A 1 130 ? -24.421 3.925 36.338 1.00 60.59 130 GLY A CA 1
ATOM 1089 C C . GLY A 1 130 ? -25.033 3.094 35.198 1.00 60.59 130 GLY A C 1
ATOM 1090 O O . GLY A 1 130 ? -26.158 2.613 35.329 1.00 60.59 130 GLY A O 1
ATOM 1091 N N . ILE A 1 131 ? -24.310 2.909 34.090 1.00 63.50 131 ILE A N 1
ATOM 1092 C CA . ILE A 1 131 ? -24.712 2.030 32.980 1.00 63.50 131 ILE A CA 1
ATOM 1093 C C . ILE A 1 131 ? -24.359 0.585 33.324 1.00 63.50 131 ILE A C 1
ATOM 1095 O O . ILE A 1 131 ? -25.201 -0.292 33.156 1.00 63.50 131 ILE A O 1
ATOM 1099 N N . ILE A 1 132 ? -23.180 0.364 33.912 1.00 59.12 132 ILE A N 1
ATOM 1100 C CA . ILE A 1 132 ? -22.755 -0.935 34.444 1.00 59.1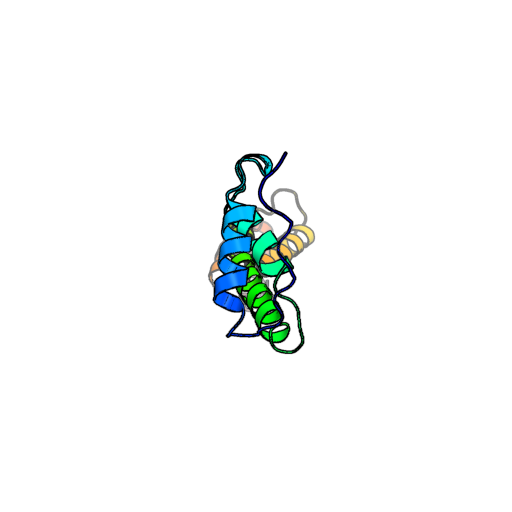2 132 ILE A CA 1
ATOM 1101 C C . ILE A 1 132 ? -23.795 -1.450 35.456 1.00 59.12 132 ILE A C 1
ATOM 1103 O O . ILE A 1 132 ? -24.367 -2.515 35.255 1.00 59.12 132 ILE A O 1
ATOM 1107 N N . ASP A 1 133 ? -24.175 -0.661 36.467 1.00 56.78 133 ASP A N 1
ATOM 1108 C CA . ASP A 1 133 ? -25.179 -1.073 37.468 1.00 56.78 133 ASP A CA 1
ATOM 1109 C C . ASP A 1 133 ? -26.563 -1.363 36.854 1.00 56.78 133 ASP A C 1
ATOM 1111 O O . ASP A 1 133 ? -27.348 -2.139 37.398 1.00 56.78 133 ASP A O 1
ATOM 1115 N N . ARG A 1 134 ? -26.880 -0.774 35.693 1.00 60.66 134 ARG A N 1
ATOM 1116 C CA . ARG A 1 134 ? -28.134 -1.026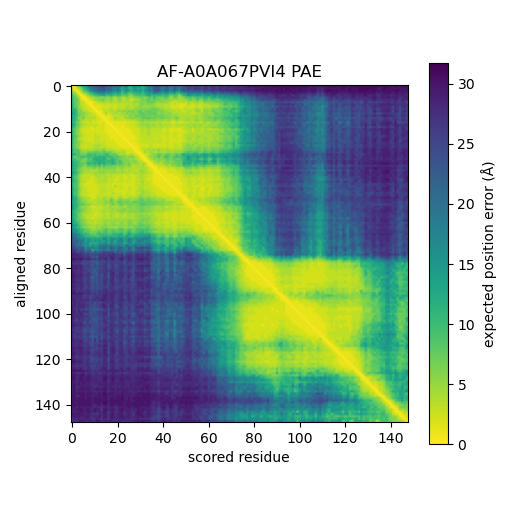 34.973 1.00 60.66 134 ARG A CA 1
ATOM 1117 C C . ARG A 1 134 ? -28.067 -2.287 34.109 1.00 60.66 134 ARG A C 1
ATOM 1119 O O . ARG A 1 134 ? -29.058 -3.010 34.062 1.00 60.66 134 ARG A O 1
ATOM 1126 N N . ILE A 1 135 ? -26.925 -2.564 33.482 1.00 59.12 135 ILE A N 1
ATOM 1127 C CA . ILE A 1 135 ? -26.667 -3.765 32.675 1.00 59.12 135 ILE A CA 1
ATOM 1128 C C . ILE A 1 135 ? -26.564 -5.006 33.572 1.00 59.12 135 ILE A C 1
ATOM 1130 O O . ILE A 1 135 ? -27.217 -6.007 33.299 1.00 59.12 135 ILE A O 1
ATOM 1134 N N . TYR A 1 136 ? -25.873 -4.920 34.714 1.00 55.06 136 TYR A N 1
ATOM 1135 C CA . TYR A 1 136 ? -25.784 -6.018 35.691 1.00 55.06 136 TYR A CA 1
ATOM 1136 C C . TYR A 1 136 ? -27.121 -6.335 36.394 1.00 55.06 136 TYR A C 1
ATOM 1138 O O . TYR A 1 136 ? -27.264 -7.395 37.004 1.00 55.06 136 TYR A O 1
ATOM 1146 N N . ARG A 1 137 ? -28.128 -5.451 36.300 1.00 56.22 137 ARG A N 1
ATOM 1147 C CA . ARG A 1 137 ? -29.510 -5.729 36.738 1.00 56.22 137 ARG A CA 1
ATOM 1148 C C . ARG A 1 137 ? -30.336 -6.481 35.692 1.00 56.22 137 ARG A C 1
ATOM 1150 O O . ARG A 1 137 ? -31.402 -6.992 36.038 1.00 56.22 137 ARG A O 1
ATOM 1157 N N . VAL A 1 138 ? -29.882 -6.557 34.440 1.00 56.06 138 VAL A N 1
ATOM 1158 C CA . VAL A 1 138 ? -30.519 -7.362 33.392 1.00 56.06 138 VAL A CA 1
ATOM 1159 C C . VAL A 1 138 ? -29.979 -8.787 33.498 1.00 56.06 138 VAL A C 1
ATOM 1161 O O . VAL A 1 138 ? -28.775 -9.012 33.499 1.00 56.06 138 VAL A O 1
ATOM 1164 N N . THR A 1 139 ? -30.874 -9.765 33.654 1.00 44.41 139 THR A N 1
ATOM 1165 C CA . THR A 1 139 ? -30.516 -11.191 33.674 1.00 44.41 139 THR A CA 1
ATOM 1166 C C . THR A 1 139 ? -30.892 -11.823 32.333 1.00 44.41 139 THR A C 1
ATOM 1168 O O . THR A 1 139 ? -32.051 -11.688 31.930 1.00 44.41 139 THR A O 1
ATOM 1171 N N . PRO A 1 140 ? -29.975 -1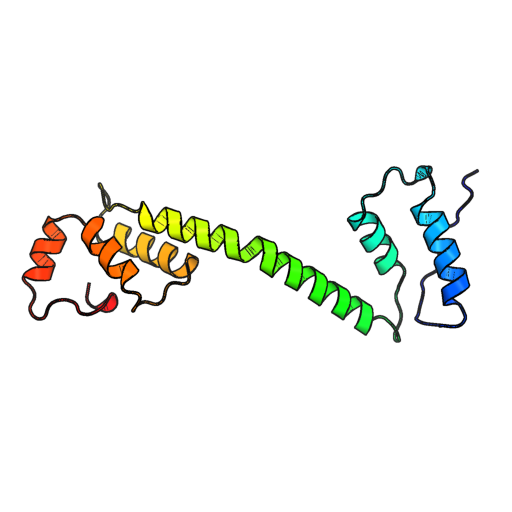2.546 31.659 1.00 58.00 140 PRO A N 1
ATOM 1172 C CA . PRO A 1 140 ? -28.604 -12.892 32.070 1.00 58.00 140 PRO A CA 1
ATOM 1173 C C . PRO A 1 140 ? -27.565 -11.782 31.814 1.00 58.00 140 PRO A C 1
ATOM 1175 O O . PRO A 1 140 ? -27.778 -10.912 30.977 1.00 58.00 140 PRO A O 1
ATOM 1178 N N . LEU A 1 141 ? -26.435 -11.859 32.531 1.00 58.22 141 LEU A N 1
ATOM 1179 C CA . LEU A 1 141 ? -25.263 -10.997 32.326 1.00 58.22 141 LEU A CA 1
ATOM 1180 C C . LEU A 1 141 ? -24.780 -11.074 30.866 1.00 58.22 141 LEU A C 1
ATOM 1182 O O . LEU A 1 141 ? -24.784 -12.178 30.310 1.00 58.22 141 LEU A O 1
ATOM 1186 N N . PRO A 1 142 ? -24.329 -9.959 30.262 1.00 58.16 142 PRO A N 1
ATOM 1187 C CA . PRO A 1 142 ? -23.781 -9.978 28.912 1.00 58.16 142 PRO A CA 1
ATOM 1188 C C . PRO A 1 142 ? -22.586 -10.927 28.830 1.00 58.16 142 PRO A C 1
ATOM 1190 O O . PRO A 1 142 ? -21.593 -10.754 29.537 1.00 58.16 142 PRO A O 1
ATOM 1193 N N . ALA A 1 143 ? -22.690 -11.948 27.984 1.00 58.75 143 ALA A N 1
ATOM 1194 C CA . ALA A 1 143 ? -21.598 -12.888 27.740 1.00 58.75 143 ALA A CA 1
ATOM 1195 C C . ALA A 1 143 ? -20.642 -12.382 26.649 1.00 58.75 143 ALA A C 1
ATOM 1197 O O . ALA A 1 143 ? -19.517 -12.867 26.542 1.00 58.75 143 ALA A O 1
ATOM 1198 N N . ASP A 1 144 ? -21.094 -11.421 25.839 1.00 52.44 144 ASP A N 1
ATOM 1199 C CA . ASP A 1 144 ? -20.347 -10.883 24.713 1.00 52.44 144 ASP A CA 1
ATOM 1200 C C . ASP A 1 144 ? -20.678 -9.410 24.428 1.00 52.44 144 ASP A C 1
ATOM 1202 O O . ASP A 1 144 ? -21.635 -8.835 24.952 1.00 52.44 144 ASP A O 1
ATOM 1206 N N . TYR A 1 145 ? -19.867 -8.804 23.562 1.00 52.34 145 TYR A N 1
ATOM 1207 C CA . TYR A 1 145 ? -19.981 -7.408 23.154 1.00 52.34 145 TYR A CA 1
ATOM 1208 C C . TYR A 1 145 ? -21.351 -7.043 22.551 1.00 52.34 145 TYR A C 1
ATOM 1210 O O . TYR A 1 145 ? -21.813 -5.927 22.742 1.00 52.34 145 TYR A O 1
ATOM 1218 N N . ASN A 1 146 ? -22.024 -7.950 21.832 1.00 57.97 146 ASN A N 1
ATOM 1219 C CA . ASN A 1 146 ? -23.331 -7.634 21.240 1.00 57.97 146 ASN A CA 1
ATOM 1220 C C . ASN A 1 146 ? -24.451 -7.583 22.291 1.00 57.97 146 ASN A C 1
ATOM 1222 O O . ASN A 1 146 ? -25.546 -7.117 21.984 1.00 57.97 146 ASN A O 1
ATOM 1226 N N . THR A 1 147 ? -24.200 -8.119 23.489 1.00 61.38 147 THR A N 1
ATOM 1227 C CA . THR A 1 147 ? -25.146 -8.114 24.615 1.00 61.38 147 THR A CA 1
ATOM 1228 C C . THR A 1 147 ? -24.964 -6.942 25.586 1.00 61.38 147 THR A C 1
ATOM 1230 O O . THR A 1 147 ? -25.770 -6.819 26.511 1.00 61.38 147 THR A O 1
ATOM 1233 N N . TRP A 1 148 ? -23.943 -6.102 25.379 1.00 56.31 148 TRP A N 1
ATOM 1234 C CA . TRP A 1 148 ? -23.747 -4.813 26.059 1.00 56.31 148 TRP A CA 1
ATOM 1235 C C . TRP A 1 148 ? -24.554 -3.697 25.387 1.00 56.31 148 TRP A C 1
ATOM 1237 O O . TRP A 1 148 ? -25.095 -2.850 26.136 1.00 56.31 148 TRP A O 1
#

Radius of gyration: 28.17 Å; Cα contacts (8 Å, |Δi|>4): 103; chains: 1; bounding box: 60×32×63 Å

Solvent-accessible surface area (backbone atoms only — not comparable to full-atom values): 8658 Å² total; per-residue (Å²): 134,87,89,62,67,85,62,73,72,41,42,63,58,72,88,51,43,74,58,51,52,54,42,42,50,46,44,74,65,32,75,88,71,50,89,66,50,73,64,58,49,48,55,57,54,52,72,34,51,48,36,91,78,32,41,71,57,54,52,51,50,50,53,53,54,47,50,54,46,43,64,68,60,60,51,62,55,52,24,51,49,23,44,54,52,48,74,68,52,56,33,88,89,53,52,72,66,60,37,52,53,53,50,51,55,27,37,58,54,37,66,58,59,72,80,41,67,66,58,55,52,46,47,70,70,28,47,56,67,75,56,51,61,52,51,70,67,40,86,75,64,63,87,46,63,92,62,108

Secondary structure (DSSP, 8-state):
--S-PPPPPB-S-HHHHHHHHHHHHHHHT-GGG-S--HHHHHHHHHHTB-STTTHHHHHHHHHHHHHHHHHHHTHHHHHHHHHHHHHT---TTS-HHHHHHHHHHHHHHTT--TT-HHHHHHHHHHS-HHHHHHHTTSSSPP-SGGG-

Mean predicted aligned error: 15.51 Å

Nearest PDB structures (foldseek):
  6gse-assembly1_A  TM=4.030E-01  e=1.838E-01  Rattus norvegicus
  7r24-assembly1_A  TM=4.266E-01  e=3.310E+00  Rattus norvegicus

Foldseek 3Di:
DFDADQAAAAAPPPVCCVVRVVSLVSVQPRCVVPPDDPVNSVVSVLVSHDHPVCVVVSVVVVVVVVVVVCVVPVQPVQLVVLVVCLLPQACPVPDPVVSVVSNVVSCVSVVPDFQPPVSVVSCVVRYDVVVVVVQVVDPPRDPTNVSD

Sequence (148 aa):
KGLAARPEIFTGDKQKFGRWWRSMQLFLCDPKNGTLSETEKTDILISHIRGPDVDTWVENFWDEYWDETNNKFEDSNLQRQAELELEHLVQGKDSAEEFFQKFEILRNRAKYDKNNTHLLLLLEQNVNVGIIDRIYRVTPLPADYNTW